Protein AF-A0AAP2K2V1-F1 (afdb_monomer_lite)

pLDDT: mean 90.07, std 4.83, range [69.5, 96.19]

Radius of gyration: 26.71 Å; chains: 1; bounding box: 59×23×65 Å

Sequence (132 aa):
MSAILTERLVSIAQAARKAGHGKKEAIYQAACEELNLSRATLLRRIKEVAMTEPRKRRNDSGKSALTRDEALLISAVLKESTRKNGKRLYSIKDAVNELRANNMIRAELIDETTGEVKLLSESAISRALRAY

Organism: Providencia rettgeri (NCBI:txid587)

Foldseek 3Di:
DDPVVLVVLVVLLVVLVPDDPPPNVVSLVVVCVVVVHDSVVSVVSSPVRPDDDDDDDDPCVLDAPFDPQNLVQLVVQQVVQQDPVRDGPDDSVRSVVVCVVVVNGQCWDADPVPRDIGHDDSVSSVSNNVSD

Structure (mmCIF, N/CA/C/O backbone):
data_AF-A0AAP2K2V1-F1
#
_entry.id   AF-A0AAP2K2V1-F1
#
loop_
_atom_site.group_PDB
_atom_site.id
_atom_site.type_symbol
_atom_site.label_atom_id
_atom_site.label_alt_id
_atom_site.label_comp_id
_atom_site.label_asym_id
_atom_site.label_entity_id
_atom_site.label_seq_id
_atom_site.pdbx_PDB_ins_code
_atom_site.Cartn_x
_atom_site.Cartn_y
_atom_site.Cartn_z
_atom_site.occupancy
_atom_site.B_iso_or_equiv
_atom_site.auth_seq_id
_atom_site.auth_comp_id
_atom_site.auth_asym_id
_atom_site.auth_atom_id
_atom_site.pdbx_PDB_model_num
ATOM 1 N N . MET A 1 1 ? -5.668 -7.233 35.609 1.00 69.50 1 MET A N 1
ATOM 2 C CA . MET A 1 1 ? -7.100 -7.545 35.390 1.00 69.50 1 MET A CA 1
ATOM 3 C C . MET A 1 1 ? -7.335 -8.955 35.924 1.00 69.50 1 MET A C 1
AT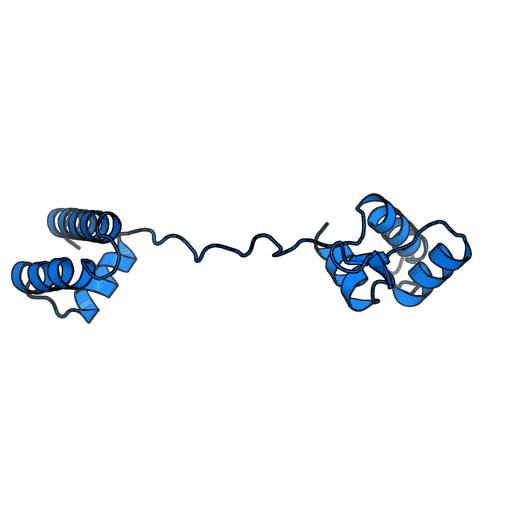OM 5 O O . MET A 1 1 ? -6.450 -9.775 35.716 1.00 69.50 1 MET A O 1
ATOM 9 N N . SER A 1 2 ? -8.416 -9.235 36.662 1.00 87.81 2 SER A N 1
ATOM 10 C CA . SER A 1 2 ? -8.685 -10.608 37.133 1.00 87.81 2 SER A CA 1
ATOM 11 C C . SER A 1 2 ? -9.043 -11.517 35.951 1.00 87.81 2 SER A C 1
ATOM 13 O O . SER A 1 2 ? -9.608 -11.039 34.968 1.00 87.81 2 SER A O 1
ATOM 15 N N . ALA A 1 3 ? -8.727 -12.813 36.036 1.00 88.56 3 ALA A N 1
ATOM 16 C CA . ALA A 1 3 ? -8.987 -13.770 34.952 1.00 88.56 3 ALA A CA 1
ATOM 17 C C . ALA A 1 3 ? -10.469 -13.785 34.531 1.00 88.56 3 ALA A C 1
ATOM 19 O O . ALA A 1 3 ? -10.779 -13.670 33.349 1.00 88.56 3 ALA A O 1
ATOM 20 N N . ILE A 1 4 ? -11.370 -13.772 35.515 1.00 91.56 4 ILE A N 1
ATOM 21 C CA . ILE A 1 4 ? -12.828 -13.735 35.326 1.00 91.56 4 ILE A CA 1
ATOM 22 C C . ILE A 1 4 ? -13.263 -12.489 34.537 1.00 91.56 4 ILE A C 1
ATOM 24 O O . ILE A 1 4 ? -14.081 -12.566 33.622 1.00 91.56 4 ILE A O 1
ATOM 28 N N . LEU A 1 5 ? -12.694 -11.321 34.856 1.00 90.56 5 LEU A N 1
ATOM 29 C CA . LEU A 1 5 ? -13.018 -10.079 34.155 1.00 90.56 5 LEU A CA 1
ATOM 30 C C . LEU A 1 5 ? -12.528 -10.118 32.702 1.00 90.56 5 LEU A C 1
ATOM 32 O O . LEU A 1 5 ? -13.233 -9.660 31.805 1.00 90.56 5 LEU A O 1
ATOM 36 N N . THR A 1 6 ? -11.345 -10.683 32.458 1.00 92.69 6 THR A N 1
ATOM 37 C CA . THR A 1 6 ? -10.800 -10.858 31.106 1.00 92.69 6 THR A CA 1
ATOM 38 C C . THR A 1 6 ? -11.703 -11.758 30.262 1.00 92.69 6 THR A C 1
ATOM 40 O O . THR A 1 6 ? -12.083 -11.371 29.157 1.00 92.69 6 THR A O 1
ATOM 43 N N . GLU A 1 7 ? -12.113 -12.914 30.791 1.00 93.00 7 GLU A N 1
ATOM 44 C CA . GLU A 1 7 ? -13.047 -13.826 30.116 1.00 93.00 7 GLU A CA 1
ATOM 45 C C . GLU A 1 7 ? -14.372 -13.136 29.793 1.00 93.00 7 GLU A C 1
ATOM 47 O O . GLU A 1 7 ? -14.884 -13.234 28.670 1.00 93.00 7 GLU A O 1
ATOM 52 N N . ARG A 1 8 ? -14.898 -12.354 30.742 1.00 94.50 8 ARG A N 1
ATOM 53 C CA . ARG A 1 8 ? -16.149 -11.635 30.527 1.00 94.50 8 ARG A CA 1
ATOM 54 C C . ARG A 1 8 ? -16.027 -10.591 29.421 1.00 94.50 8 ARG A C 1
ATOM 56 O O . ARG A 1 8 ? -16.875 -10.554 28.528 1.00 94.50 8 ARG A O 1
ATOM 63 N N . LEU A 1 9 ? -14.950 -9.807 29.404 1.00 94.62 9 LEU A N 1
ATOM 64 C CA . LEU A 1 9 ? -14.684 -8.824 28.347 1.00 94.62 9 LEU A CA 1
ATOM 65 C C . LEU A 1 9 ? -14.527 -9.476 26.966 1.00 94.62 9 LEU A C 1
ATOM 67 O O . LEU A 1 9 ? -15.036 -8.941 25.978 1.00 94.62 9 LEU A O 1
ATOM 71 N N . VAL A 1 10 ? -13.885 -10.647 26.889 1.00 93.81 10 VAL A N 1
ATOM 72 C CA . VAL A 1 10 ? -13.787 -11.428 25.646 1.00 93.81 10 VAL A CA 1
ATOM 73 C C . VAL A 1 10 ? -15.171 -11.889 25.182 1.00 93.81 10 VAL A C 1
ATOM 75 O O . VAL A 1 10 ? -15.494 -11.739 24.001 1.00 93.81 10 VAL A O 1
ATOM 78 N N . SER A 1 11 ? -16.025 -12.372 26.092 1.00 94.25 11 SER A N 1
ATOM 79 C CA . SER A 1 11 ? -17.394 -12.789 25.751 1.00 94.25 11 SER A CA 1
ATOM 80 C C . SER A 1 11 ? -18.238 -11.631 25.191 1.00 94.25 11 SER A C 1
ATOM 82 O O . SER A 1 11 ? -18.902 -11.783 24.162 1.00 94.25 11 SER A O 1
ATOM 84 N N . ILE A 1 12 ? -18.127 -10.436 25.786 1.00 94.31 12 ILE A N 1
ATOM 85 C CA . ILE A 1 12 ? -18.795 -9.210 25.319 1.00 94.31 12 ILE A CA 1
ATOM 86 C C . ILE A 1 12 ? -18.274 -8.812 23.933 1.00 94.31 12 ILE A C 1
ATOM 88 O O . ILE A 1 12 ? -19.055 -8.482 23.037 1.00 94.31 12 ILE A O 1
ATOM 92 N N . ALA A 1 13 ? -16.957 -8.880 23.718 1.00 93.25 13 ALA A N 1
ATOM 93 C CA . ALA A 1 13 ? -16.347 -8.569 22.429 1.00 93.25 13 ALA A CA 1
ATOM 94 C C . ALA A 1 13 ? -16.829 -9.516 21.317 1.00 93.25 13 ALA A C 1
ATOM 96 O O . ALA A 1 13 ? -17.120 -9.068 20.206 1.00 93.25 13 ALA A O 1
ATOM 97 N N . GLN A 1 14 ? -16.953 -10.813 21.608 1.00 92.19 14 GLN A N 1
ATOM 98 C CA . GLN A 1 14 ? -17.481 -11.802 20.668 1.00 92.19 14 GLN A CA 1
ATOM 99 C C . GLN A 1 14 ? -18.961 -11.556 20.347 1.00 92.19 14 GLN A C 1
ATOM 101 O O . GLN A 1 14 ? -19.340 -11.585 19.173 1.00 92.19 14 GLN A O 1
ATOM 106 N N . ALA A 1 15 ? -19.784 -11.258 21.357 1.00 92.62 15 ALA A N 1
ATOM 107 C CA . ALA A 1 15 ? -21.191 -10.912 21.164 1.00 92.62 15 ALA A CA 1
ATOM 108 C C . ALA A 1 15 ? -21.343 -9.672 20.265 1.00 92.62 15 ALA A C 1
ATOM 110 O O . ALA A 1 15 ? -22.096 -9.694 19.291 1.00 92.62 15 ALA A O 1
ATOM 111 N N . ALA A 1 16 ? -20.552 -8.624 20.515 1.00 92.31 16 ALA A N 1
ATOM 112 C CA . ALA A 1 16 ? -20.564 -7.405 19.710 1.00 92.31 16 ALA A CA 1
ATOM 113 C C . ALA A 1 16 ? -20.076 -7.612 18.262 1.00 92.31 16 ALA A C 1
ATOM 115 O O . ALA A 1 16 ? -20.497 -6.877 17.371 1.00 92.31 16 ALA A O 1
ATOM 116 N N . ARG A 1 17 ? -19.201 -8.593 17.993 1.00 88.50 17 ARG A N 1
ATOM 117 C CA . ARG A 1 17 ? -18.786 -8.949 16.619 1.00 88.50 17 ARG A CA 1
ATOM 118 C C . ARG A 1 17 ? -19.862 -9.705 15.857 1.00 88.50 17 ARG A C 1
ATOM 120 O O . ARG A 1 17 ? -20.057 -9.436 14.678 1.00 88.50 17 ARG A O 1
ATOM 127 N N . LYS A 1 18 ? -20.547 -10.633 16.529 1.00 90.31 18 LYS A N 1
ATOM 128 C CA . LYS A 1 18 ? -21.675 -11.384 15.956 1.00 90.31 18 LYS A CA 1
ATOM 129 C C . LYS A 1 18 ? -22.896 -10.491 15.729 1.00 90.31 18 LYS A C 1
ATOM 131 O O . LYS A 1 18 ? -23.735 -10.792 14.886 1.00 90.31 18 LYS A O 1
ATOM 136 N N . ALA A 1 19 ? -22.993 -9.386 16.463 1.00 89.94 19 ALA A N 1
ATOM 137 C CA . ALA A 1 19 ? -24.036 -8.399 16.267 1.00 89.94 19 ALA A CA 1
ATOM 138 C C . ALA A 1 19 ? -23.855 -7.653 14.934 1.00 89.94 19 ALA A C 1
ATOM 140 O O . ALA A 1 19 ? -22.814 -7.045 14.668 1.00 89.94 19 ALA A O 1
ATOM 141 N N . GLY A 1 20 ? -24.907 -7.668 14.111 1.00 83.75 20 GLY A N 1
ATOM 142 C CA . GLY A 1 20 ? -24.989 -6.872 12.887 1.00 83.75 20 GLY A CA 1
ATOM 143 C C . GLY A 1 20 ? -24.961 -5.358 13.145 1.00 83.75 20 GLY A C 1
ATOM 144 O O . GLY A 1 20 ? -24.899 -4.889 14.287 1.00 83.75 20 GLY A O 1
ATOM 145 N N . HIS A 1 21 ? -25.022 -4.574 12.067 1.00 82.81 21 HIS A N 1
ATOM 146 C CA . HIS A 1 21 ? -25.053 -3.112 12.151 1.00 82.81 21 HIS A CA 1
ATOM 147 C C . HIS A 1 21 ? -26.201 -2.627 13.064 1.00 82.81 21 HIS A C 1
ATOM 149 O O . HIS A 1 21 ? -27.308 -3.157 13.011 1.00 82.81 21 HIS A O 1
ATOM 155 N N . GLY A 1 22 ? -25.927 -1.652 13.936 1.00 88.00 22 GLY A N 1
ATOM 156 C CA . GLY A 1 22 ? -26.911 -1.060 14.858 1.00 88.00 22 GLY A CA 1
ATOM 157 C C . GLY A 1 22 ? -27.211 -1.842 16.147 1.00 88.00 22 GLY A C 1
ATOM 158 O O . GLY A 1 22 ? -27.711 -1.252 17.095 1.00 88.00 22 GLY A O 1
ATOM 159 N N . LYS A 1 23 ? -26.859 -3.132 16.255 1.00 91.50 23 LYS A N 1
ATOM 160 C CA . LYS A 1 23 ? -27.198 -3.961 17.438 1.00 91.50 23 LYS A CA 1
ATOM 161 C C . LYS A 1 23 ? -26.141 -3.966 18.549 1.00 91.50 23 LYS A C 1
ATOM 163 O O . LYS A 1 23 ? -26.350 -4.553 19.605 1.00 91.50 23 LYS A O 1
ATOM 168 N N . LYS A 1 24 ? -24.991 -3.331 18.314 1.00 92.31 24 LYS A N 1
ATOM 169 C CA . LYS A 1 24 ? -23.850 -3.350 19.244 1.00 92.31 24 LYS A CA 1
ATOM 170 C C . LYS A 1 24 ? -24.098 -2.517 20.499 1.00 92.31 24 LYS A C 1
ATOM 172 O O . LYS A 1 24 ? -23.628 -2.893 21.565 1.00 92.31 24 LYS A O 1
ATOM 177 N N . GLU A 1 25 ? -24.835 -1.414 20.380 1.00 93.38 25 GLU A N 1
ATOM 178 C CA . GLU A 1 25 ? -25.007 -0.472 21.490 1.00 93.38 25 GLU A CA 1
ATOM 179 C C . GLU A 1 25 ? -25.741 -1.099 22.677 1.00 93.38 25 GLU A C 1
ATOM 181 O O . GLU A 1 25 ? -25.273 -0.984 23.803 1.00 93.38 25 GLU A O 1
ATOM 186 N N . ALA A 1 26 ? -26.798 -1.874 22.418 1.00 94.38 26 ALA A N 1
ATOM 187 C CA . ALA A 1 26 ? -27.536 -2.590 23.458 1.00 94.38 26 ALA A CA 1
ATOM 188 C C . ALA A 1 26 ? -26.648 -3.574 24.246 1.00 94.38 26 ALA A C 1
ATOM 190 O O . ALA A 1 26 ? -26.737 -3.651 25.468 1.00 94.38 26 ALA A O 1
ATOM 191 N N . ILE A 1 27 ? -25.744 -4.284 23.558 1.00 95.12 27 ILE A N 1
ATOM 192 C CA . ILE A 1 27 ? -24.801 -5.225 24.189 1.00 95.12 27 ILE A CA 1
ATOM 193 C C . ILE A 1 27 ? -23.855 -4.479 25.123 1.00 95.12 27 ILE A C 1
ATOM 195 O O . ILE A 1 27 ? -23.566 -4.928 26.230 1.00 95.12 27 ILE A O 1
ATOM 199 N N . TYR A 1 28 ? -23.352 -3.337 24.669 1.00 95.12 28 TYR A N 1
ATOM 200 C CA . TYR A 1 28 ? -22.424 -2.567 25.465 1.00 95.12 28 TYR A CA 1
ATOM 201 C C . TYR A 1 28 ? -23.085 -1.867 26.646 1.00 95.12 28 TYR A C 1
ATOM 203 O O . TYR A 1 28 ? -22.449 -1.778 27.691 1.00 95.12 28 TYR A O 1
ATOM 211 N N . GLN A 1 29 ? -24.322 -1.397 26.498 1.00 95.50 29 GLN A N 1
ATOM 212 C CA . GLN A 1 29 ? -25.082 -0.798 27.590 1.00 95.50 29 GLN A CA 1
ATOM 213 C C . GLN A 1 29 ? -25.314 -1.818 28.712 1.00 95.50 29 GLN A C 1
ATOM 215 O O . GLN A 1 29 ? -24.921 -1.566 29.849 1.00 95.50 29 GLN A O 1
ATOM 220 N N . ALA A 1 30 ? -25.803 -3.016 28.368 1.00 95.12 30 ALA A N 1
ATOM 221 C CA . ALA A 1 30 ? -25.975 -4.109 29.327 1.00 95.12 30 ALA A CA 1
ATOM 222 C C . ALA A 1 30 ? -24.652 -4.485 30.022 1.00 95.12 30 ALA A C 1
ATOM 224 O O . ALA A 1 30 ? -24.610 -4.692 31.230 1.00 95.12 30 ALA A O 1
ATOM 225 N N . ALA A 1 31 ? -23.542 -4.509 29.278 1.00 95.00 31 ALA A N 1
ATOM 226 C CA . ALA A 1 31 ? -22.221 -4.773 29.846 1.00 95.00 31 ALA A CA 1
ATOM 227 C C . ALA A 1 31 ? -21.703 -3.647 30.763 1.00 95.00 31 ALA A C 1
ATOM 229 O O . ALA A 1 31 ? -20.953 -3.921 31.699 1.00 95.00 31 ALA A O 1
ATOM 230 N N . CYS A 1 32 ? -22.057 -2.385 30.497 1.00 96.19 32 CYS A N 1
ATOM 231 C CA . CYS A 1 32 ? -21.700 -1.258 31.364 1.00 96.19 32 CYS A CA 1
ATOM 232 C C . CYS A 1 32 ? -22.434 -1.342 32.704 1.00 96.19 32 CYS A C 1
ATOM 234 O O . CYS A 1 32 ? -21.815 -1.098 33.738 1.00 96.19 32 CYS A O 1
ATOM 236 N N . GLU A 1 33 ? -23.711 -1.730 32.679 1.00 95.75 33 GLU A N 1
ATOM 237 C CA . GLU A 1 33 ? -24.535 -1.960 33.871 1.00 95.75 33 GLU A CA 1
ATOM 238 C C . GLU A 1 33 ? -24.029 -3.166 34.675 1.00 95.75 33 GLU A C 1
ATOM 240 O O . GLU A 1 33 ? -23.809 -3.049 35.877 1.00 95.75 33 GLU A O 1
ATOM 245 N N . GLU A 1 34 ? -23.746 -4.292 34.009 1.00 94.06 34 GLU A N 1
ATOM 246 C CA . GLU A 1 34 ? -23.230 -5.516 34.641 1.00 94.06 34 GLU A CA 1
ATOM 247 C C . GLU A 1 34 ? -21.878 -5.292 35.336 1.00 94.06 34 GLU A C 1
ATOM 249 O O . GLU A 1 34 ? -21.658 -5.744 36.458 1.00 94.06 34 GLU A O 1
ATOM 254 N N . LEU A 1 35 ? -20.951 -4.601 34.666 1.00 92.62 35 LEU A N 1
ATOM 255 C CA . LEU A 1 35 ? -19.579 -4.422 35.150 1.00 92.62 35 LEU A CA 1
ATOM 256 C C . LEU A 1 35 ? -19.380 -3.127 35.947 1.00 92.62 35 LEU A C 1
ATOM 258 O O . LEU A 1 35 ? -18.272 -2.886 36.431 1.00 92.62 35 LEU A O 1
ATOM 262 N N . ASN A 1 36 ? -20.420 -2.296 36.055 1.00 94.56 36 ASN A N 1
ATOM 263 C CA . ASN A 1 36 ? -20.380 -0.957 36.638 1.00 94.56 36 ASN A CA 1
ATOM 264 C C . ASN A 1 36 ? -19.215 -0.111 36.082 1.00 94.56 36 ASN A C 1
ATOM 266 O O . ASN A 1 36 ? -18.384 0.440 36.808 1.00 94.56 36 ASN A O 1
ATOM 270 N N . LEU A 1 37 ? -19.104 -0.078 34.751 1.00 93.88 37 LEU A N 1
ATOM 271 C CA . LEU A 1 37 ? -18.060 0.647 34.028 1.00 93.88 37 LEU A CA 1
ATOM 272 C C . LEU A 1 37 ? -18.672 1.699 33.119 1.00 93.88 37 LEU A C 1
ATOM 274 O O . LEU A 1 37 ? -19.686 1.468 32.466 1.00 93.88 37 LEU A O 1
ATOM 278 N N . SER A 1 38 ? -17.975 2.825 32.972 1.00 96.19 38 SER A N 1
ATOM 279 C CA . SER A 1 38 ? -18.307 3.758 31.900 1.00 96.19 38 SER A CA 1
ATOM 280 C C . SER A 1 38 ? -18.105 3.097 30.532 1.00 96.19 38 SER A C 1
ATOM 282 O O . SER A 1 38 ? -17.184 2.292 30.332 1.00 96.19 38 SER A O 1
ATOM 284 N N . ARG A 1 39 ? -18.908 3.518 29.554 1.00 94.56 39 ARG A N 1
ATOM 285 C CA . ARG A 1 39 ? -18.818 3.084 28.153 1.00 94.56 39 ARG A CA 1
ATOM 286 C C . ARG A 1 39 ? -17.397 3.188 27.593 1.00 94.56 39 ARG A C 1
ATOM 288 O O . ARG A 1 39 ? -16.903 2.260 26.951 1.00 94.56 39 ARG A O 1
ATOM 295 N N . ALA A 1 40 ? -16.725 4.303 27.874 1.00 95.44 40 ALA A N 1
ATOM 296 C CA . ALA A 1 40 ? -15.361 4.560 27.428 1.00 95.44 40 ALA A CA 1
ATOM 297 C C . ALA A 1 40 ? -14.358 3.583 28.063 1.00 95.44 40 ALA A C 1
ATOM 299 O O . ALA A 1 40 ? -13.484 3.047 27.379 1.00 95.44 40 ALA A O 1
ATOM 300 N N . THR A 1 41 ? -14.502 3.304 29.362 1.00 95.38 41 THR A N 1
ATOM 301 C CA . THR A 1 41 ? -13.642 2.349 30.071 1.00 95.38 41 THR A CA 1
ATOM 302 C C . THR A 1 41 ? -13.850 0.925 29.567 1.00 95.38 41 THR A C 1
ATOM 304 O O . THR A 1 41 ? -12.864 0.218 29.352 1.00 95.38 41 THR A O 1
ATOM 307 N N . LEU A 1 42 ? -15.101 0.517 29.330 1.00 94.88 42 LEU A N 1
ATOM 308 C CA . LEU A 1 42 ? -15.430 -0.789 28.762 1.00 94.88 42 LEU A CA 1
ATOM 309 C C . LEU A 1 42 ? -14.757 -0.978 27.396 1.00 94.88 42 LEU A C 1
ATOM 311 O O . LEU A 1 42 ? -14.050 -1.961 27.191 1.00 94.88 42 LEU A O 1
ATOM 315 N N . LEU A 1 43 ? -14.914 -0.017 26.479 1.00 93.88 43 LEU A N 1
ATOM 316 C CA . LEU A 1 43 ? -14.313 -0.090 25.142 1.00 93.88 43 LEU A CA 1
ATOM 317 C C . LEU A 1 43 ? -12.781 -0.118 25.185 1.00 93.88 43 LEU A C 1
ATOM 319 O O . LEU A 1 43 ? -12.166 -0.866 24.424 1.00 93.88 43 LEU A O 1
ATOM 323 N N . ARG A 1 44 ? -12.158 0.648 26.091 1.00 93.94 44 ARG A N 1
ATOM 324 C CA . ARG A 1 44 ? -10.702 0.617 26.289 1.00 93.94 44 ARG A CA 1
ATOM 325 C C . ARG A 1 44 ? -10.230 -0.765 26.744 1.00 93.94 44 ARG A C 1
ATOM 327 O O . ARG A 1 44 ? -9.319 -1.312 26.135 1.00 93.94 44 ARG A O 1
ATOM 334 N N . ARG A 1 45 ? -10.890 -1.354 27.746 1.00 94.00 45 ARG A N 1
ATOM 335 C CA . ARG A 1 45 ? -10.553 -2.696 28.250 1.00 94.00 45 ARG A CA 1
ATOM 336 C C . ARG A 1 45 ? -10.809 -3.788 27.211 1.00 94.00 45 ARG A C 1
ATOM 338 O O . ARG A 1 45 ? -9.993 -4.686 27.063 1.00 94.00 45 ARG A O 1
ATOM 345 N N . ILE A 1 46 ? -11.893 -3.691 26.438 1.00 93.81 46 ILE A N 1
ATOM 346 C CA . ILE A 1 46 ? -12.156 -4.605 25.315 1.00 93.81 46 ILE A CA 1
ATOM 347 C C . ILE A 1 46 ? -11.027 -4.528 24.281 1.00 93.81 46 ILE A C 1
ATOM 349 O O . ILE A 1 46 ? -10.585 -5.562 23.792 1.00 93.81 46 ILE A O 1
ATOM 353 N N . LYS A 1 47 ? -10.529 -3.327 23.963 1.00 91.50 47 LYS A N 1
ATOM 354 C CA . LYS A 1 47 ? -9.422 -3.144 23.012 1.00 91.50 47 LYS A CA 1
ATOM 355 C C . LYS A 1 47 ? -8.121 -3.810 23.478 1.00 91.50 47 LYS A C 1
ATOM 357 O O . LYS A 1 47 ? -7.353 -4.258 22.635 1.00 91.50 47 LYS A O 1
ATOM 362 N N . GLU A 1 48 ? -7.881 -3.881 24.787 1.00 91.38 48 GLU A N 1
ATOM 363 C CA . GLU A 1 48 ? -6.702 -4.546 25.364 1.00 91.38 48 GLU A CA 1
ATOM 364 C C . GLU A 1 48 ? -6.757 -6.075 25.217 1.00 91.38 48 GLU A C 1
ATOM 366 O O . GLU A 1 48 ? -5.717 -6.707 25.060 1.00 91.38 48 GLU A O 1
ATOM 371 N N . VAL A 1 49 ? -7.956 -6.671 25.240 1.00 91.19 49 VAL A N 1
ATOM 372 C CA . VAL A 1 49 ? -8.130 -8.138 25.264 1.00 91.19 49 VAL A CA 1
ATOM 373 C C . VAL A 1 49 ? -8.620 -8.729 23.940 1.00 91.19 49 VAL A C 1
ATOM 375 O O . VAL A 1 49 ? -8.530 -9.935 23.729 1.00 91.19 49 VAL A O 1
ATOM 378 N N . ALA A 1 50 ? -9.163 -7.906 23.041 1.00 85.75 50 ALA A N 1
ATOM 379 C CA . ALA A 1 50 ? -9.813 -8.365 21.822 1.00 85.75 50 ALA A CA 1
ATOM 380 C C . ALA A 1 50 ? -9.124 -7.802 20.570 1.00 85.75 50 ALA A C 1
ATOM 382 O O . ALA A 1 50 ? -9.168 -6.603 20.291 1.00 85.75 50 ALA A O 1
ATOM 383 N N . MET A 1 51 ? -8.568 -8.691 19.741 1.00 80.50 51 MET A N 1
ATOM 384 C CA . MET A 1 51 ? -7.940 -8.305 18.473 1.00 80.50 51 MET A CA 1
ATOM 385 C C . MET A 1 51 ? -8.970 -7.733 17.498 1.00 80.50 51 MET A C 1
ATOM 387 O O . MET A 1 51 ? -9.884 -8.440 17.080 1.00 80.50 51 MET A O 1
ATOM 391 N N . THR A 1 52 ? -8.843 -6.458 17.143 1.00 77.50 52 THR A N 1
ATOM 392 C CA . THR A 1 52 ? -9.717 -5.817 16.152 1.00 77.50 52 THR A CA 1
ATOM 393 C C . THR A 1 52 ? -9.143 -6.041 14.762 1.00 77.50 52 THR A C 1
ATOM 395 O O . THR A 1 52 ? -7.955 -5.802 14.548 1.00 77.50 52 THR A O 1
ATOM 398 N N . GLU A 1 53 ? -9.972 -6.493 13.820 1.00 78.19 53 GLU A N 1
ATOM 399 C CA . GLU A 1 53 ? -9.531 -6.622 12.434 1.00 78.19 53 GLU A CA 1
ATOM 400 C C . GLU A 1 53 ? -9.143 -5.246 11.877 1.00 78.19 53 GLU A C 1
ATOM 402 O O . GLU A 1 53 ? -9.869 -4.264 12.086 1.00 78.19 53 GLU A O 1
ATOM 407 N N . PRO A 1 54 ? -8.002 -5.141 11.174 1.00 80.88 54 PRO A N 1
ATOM 408 C CA . PRO A 1 54 ? -7.646 -3.909 10.500 1.00 80.88 54 PRO A CA 1
ATOM 409 C C . PRO A 1 54 ? -8.707 -3.573 9.452 1.00 80.88 54 PRO A C 1
ATOM 411 O O . PRO A 1 54 ? -9.375 -4.446 8.893 1.00 80.88 54 PRO A O 1
ATOM 414 N N . ARG A 1 55 ? -8.854 -2.280 9.153 1.00 83.56 55 ARG A N 1
ATOM 415 C CA . ARG A 1 55 ? -9.781 -1.827 8.114 1.00 83.56 55 ARG A CA 1
ATOM 416 C C . ARG A 1 55 ? -9.483 -2.563 6.806 1.00 83.56 55 ARG A C 1
ATOM 418 O O . ARG A 1 55 ? -8.336 -2.582 6.360 1.00 83.56 55 ARG A O 1
ATOM 425 N N . LYS A 1 56 ? -10.531 -3.107 6.175 1.00 86.69 56 LYS A N 1
ATOM 426 C CA . LYS A 1 56 ? -10.436 -3.764 4.866 1.00 86.69 56 LYS A CA 1
ATOM 427 C C . LYS A 1 56 ? -9.659 -2.876 3.892 1.00 86.69 56 LYS A C 1
ATOM 429 O O . LYS A 1 56 ? -10.055 -1.739 3.621 1.00 86.69 56 LYS A O 1
ATOM 434 N N . ARG A 1 57 ? -8.551 -3.408 3.376 1.00 87.81 57 ARG A N 1
ATOM 435 C CA . ARG A 1 57 ? -7.723 -2.742 2.370 1.00 87.81 57 ARG A CA 1
ATOM 436 C C . ARG A 1 57 ? -8.477 -2.711 1.037 1.00 87.81 57 ARG A C 1
ATOM 438 O O . ARG A 1 57 ? -9.209 -3.648 0.715 1.00 87.81 57 ARG A O 1
ATOM 445 N N . ARG A 1 58 ? -8.329 -1.627 0.269 1.00 87.62 58 ARG A N 1
ATOM 446 C CA . ARG A 1 58 ? -8.894 -1.556 -1.089 1.00 87.62 58 ARG A CA 1
ATOM 447 C C . ARG A 1 58 ? -8.225 -2.601 -1.990 1.00 87.62 58 ARG A C 1
ATOM 449 O O . ARG A 1 58 ? -7.048 -2.899 -1.799 1.00 87.62 58 ARG A O 1
ATOM 456 N N . ASN A 1 59 ? -8.970 -3.128 -2.962 1.00 85.56 59 ASN A N 1
ATOM 457 C CA . ASN A 1 59 ? -8.504 -4.189 -3.867 1.00 85.56 59 ASN A CA 1
ATOM 458 C C . ASN A 1 59 ? -7.316 -3.746 -4.742 1.00 85.56 59 ASN A C 1
ATOM 460 O O . ASN A 1 59 ? -6.445 -4.536 -5.082 1.00 85.56 59 ASN A O 1
ATOM 464 N N . ASP A 1 60 ? -7.267 -2.473 -5.104 1.00 81.38 60 ASP A N 1
ATOM 465 C CA . ASP A 1 60 ? -6.234 -1.854 -5.937 1.00 81.38 60 ASP A CA 1
ATOM 466 C C . ASP A 1 60 ? -5.007 -1.377 -5.146 1.00 81.38 60 ASP A C 1
ATOM 468 O O . ASP A 1 60 ? -4.010 -0.947 -5.725 1.00 81.38 60 ASP A O 1
ATOM 472 N N . SER A 1 61 ? -5.040 -1.447 -3.814 1.00 82.38 61 SER A N 1
ATOM 473 C CA . SER A 1 61 ? -3.971 -0.888 -2.994 1.00 82.38 61 SER A CA 1
ATOM 474 C C . SER A 1 61 ? -2.650 -1.630 -3.206 1.00 82.38 61 SER A C 1
ATOM 476 O O . SER A 1 61 ? -2.501 -2.781 -2.806 1.00 82.38 61 SER A O 1
ATOM 478 N N . GLY A 1 62 ? -1.663 -0.923 -3.759 1.00 80.00 62 GLY A N 1
ATOM 479 C CA . GLY A 1 62 ? -0.338 -1.469 -4.062 1.00 80.00 62 GLY A CA 1
ATOM 480 C C . GLY A 1 62 ? -0.228 -2.121 -5.441 1.00 80.00 62 GLY A C 1
ATOM 481 O O . GLY A 1 62 ? 0.847 -2.605 -5.775 1.00 80.00 62 GLY A O 1
ATOM 482 N N . LYS A 1 63 ? -1.298 -2.118 -6.247 1.00 85.31 63 LYS A N 1
ATOM 483 C CA . LYS A 1 63 ? -1.219 -2.541 -7.648 1.00 85.31 63 LYS A CA 1
ATOM 484 C C . LYS A 1 63 ? -0.564 -1.445 -8.489 1.00 85.31 63 LYS A C 1
ATOM 486 O O . LYS A 1 63 ? -0.784 -0.255 -8.264 1.00 85.31 63 LYS A O 1
ATOM 491 N N . SER A 1 64 ? 0.245 -1.868 -9.451 1.00 87.06 64 SER A N 1
ATOM 492 C CA . SER A 1 64 ? 0.899 -1.025 -10.448 1.00 87.06 64 SER A CA 1
ATOM 493 C C . SER A 1 64 ? 0.557 -1.562 -11.833 1.00 87.06 64 SER A C 1
ATOM 495 O O . SER A 1 64 ? 0.473 -2.776 -12.002 1.00 87.06 64 SER A O 1
ATOM 497 N N . ALA A 1 65 ? 0.375 -0.666 -12.803 1.00 90.12 65 ALA A N 1
ATOM 498 C CA . ALA A 1 65 ? 0.228 -1.040 -14.209 1.00 90.12 65 ALA A CA 1
ATOM 499 C C . ALA A 1 65 ? 1.577 -1.322 -14.894 1.00 90.12 65 ALA A C 1
ATOM 501 O O . ALA A 1 65 ? 1.604 -1.986 -15.922 1.00 90.12 65 ALA A O 1
ATOM 502 N N . LEU A 1 66 ? 2.696 -0.867 -14.311 1.00 92.31 66 LEU A N 1
ATOM 503 C CA . LEU A 1 66 ? 4.028 -1.270 -14.770 1.00 92.31 66 LEU A CA 1
ATOM 504 C C . LEU A 1 66 ? 4.168 -2.779 -14.595 1.00 92.31 66 LEU A C 1
ATOM 506 O O . LEU A 1 66 ? 3.981 -3.266 -13.483 1.00 92.31 66 LEU A O 1
ATOM 510 N N . THR A 1 67 ? 4.515 -3.505 -15.649 1.00 92.19 67 THR A N 1
ATOM 511 C CA . THR A 1 67 ? 4.724 -4.952 -15.541 1.00 92.19 67 THR A CA 1
ATOM 512 C C . THR A 1 67 ? 6.026 -5.265 -14.797 1.00 92.19 67 THR A C 1
ATOM 514 O O . THR A 1 67 ? 6.954 -4.452 -14.745 1.00 92.19 67 THR A O 1
ATOM 517 N N . ARG A 1 68 ? 6.125 -6.465 -14.208 1.00 91.56 68 ARG A N 1
ATOM 518 C CA . ARG A 1 68 ? 7.345 -6.884 -13.498 1.00 91.56 68 ARG A CA 1
ATOM 519 C C . ARG A 1 68 ? 8.552 -6.976 -14.437 1.00 91.56 68 ARG A C 1
ATOM 521 O O . ARG A 1 68 ? 9.657 -6.637 -14.025 1.00 91.56 68 ARG A O 1
ATOM 528 N N . ASP A 1 69 ? 8.340 -7.391 -15.680 1.00 92.50 69 ASP A N 1
ATOM 529 C CA . ASP A 1 69 ? 9.414 -7.555 -16.663 1.00 92.50 69 ASP A CA 1
ATOM 530 C C . ASP A 1 69 ? 9.978 -6.199 -17.106 1.00 92.50 69 ASP A C 1
ATOM 532 O O . ASP A 1 69 ? 11.193 -5.998 -17.113 1.00 92.50 69 ASP A O 1
ATOM 536 N N . GLU A 1 70 ? 9.112 -5.211 -17.350 1.00 93.44 70 GLU A N 1
ATOM 537 C CA . GLU A 1 70 ? 9.547 -3.832 -17.600 1.00 93.44 70 GLU A CA 1
ATOM 538 C C . GLU A 1 70 ? 10.256 -3.237 -16.377 1.00 93.44 70 GLU A C 1
ATOM 540 O O . GLU A 1 70 ? 11.289 -2.579 -16.510 1.00 93.44 70 GLU A O 1
ATOM 545 N N . ALA A 1 71 ? 9.748 -3.500 -15.167 1.00 94.19 71 ALA A N 1
ATOM 546 C CA . ALA A 1 71 ? 10.390 -3.072 -13.926 1.00 94.19 71 ALA A CA 1
ATOM 547 C C . ALA A 1 71 ? 11.795 -3.678 -13.754 1.00 94.19 71 ALA A C 1
ATOM 549 O O . ALA A 1 71 ? 12.708 -2.994 -13.277 1.00 94.19 71 ALA A O 1
ATOM 550 N N . LEU A 1 72 ? 11.990 -4.937 -14.161 1.00 94.38 72 LEU A N 1
ATOM 551 C CA . LEU A 1 72 ? 13.292 -5.604 -14.162 1.00 94.38 72 LEU A CA 1
ATOM 552 C C . LEU A 1 72 ? 14.256 -4.959 -15.157 1.00 94.38 72 LEU A C 1
ATOM 554 O O . LEU A 1 72 ? 15.390 -4.675 -14.775 1.00 94.38 72 LEU A O 1
ATOM 558 N N . LEU A 1 73 ? 13.811 -4.669 -16.381 1.00 94.69 73 LEU A N 1
ATOM 559 C CA . LEU A 1 73 ? 14.629 -3.989 -17.392 1.00 94.69 73 LEU A CA 1
ATOM 560 C C . LEU A 1 73 ? 15.072 -2.599 -16.925 1.00 94.69 73 LEU A C 1
ATOM 562 O O . LEU A 1 73 ? 16.260 -2.279 -16.963 1.00 94.69 73 LEU A O 1
ATOM 566 N N . ILE A 1 74 ? 14.144 -1.802 -16.388 1.00 93.31 74 ILE A N 1
ATOM 567 C CA . ILE A 1 74 ? 14.465 -0.484 -15.823 1.00 93.31 74 ILE A CA 1
ATOM 568 C C . ILE A 1 74 ? 15.460 -0.631 -14.662 1.00 93.31 74 ILE A C 1
ATOM 570 O O . ILE A 1 74 ? 16.434 0.116 -14.566 1.00 93.31 74 ILE A O 1
ATOM 574 N N . SER A 1 75 ? 15.256 -1.618 -13.786 1.00 92.88 75 SER A N 1
ATOM 575 C CA . SER A 1 75 ? 16.164 -1.882 -12.665 1.00 92.88 75 SER A CA 1
ATOM 576 C C . SER A 1 75 ? 17.554 -2.322 -13.119 1.00 92.88 75 SER A C 1
ATOM 578 O O . SER A 1 75 ? 18.537 -1.947 -12.481 1.00 92.88 75 SER A O 1
ATOM 580 N N . ALA A 1 76 ? 17.647 -3.105 -14.195 1.00 93.00 76 ALA A N 1
ATOM 581 C CA . ALA A 1 76 ? 18.909 -3.560 -14.764 1.00 93.00 76 ALA A CA 1
ATOM 582 C C . ALA A 1 76 ? 19.732 -2.369 -15.269 1.00 93.00 76 ALA A C 1
ATOM 584 O O . ALA A 1 76 ? 20.854 -2.182 -14.802 1.00 93.00 76 ALA A O 1
ATOM 585 N N . VAL A 1 77 ? 19.134 -1.493 -16.084 1.00 92.81 77 VAL A N 1
ATOM 586 C CA . VAL A 1 77 ? 19.792 -0.274 -16.591 1.00 92.81 77 VAL A CA 1
ATOM 587 C C . VAL A 1 77 ? 20.232 0.645 -15.447 1.00 92.81 77 VAL A C 1
ATOM 589 O O . VAL A 1 77 ? 21.353 1.160 -15.427 1.00 92.81 77 VAL A O 1
ATOM 592 N N . LEU A 1 78 ? 19.382 0.831 -14.432 1.00 91.81 78 LEU A N 1
ATOM 593 C CA . LEU A 1 78 ? 19.734 1.648 -13.267 1.00 91.81 78 LEU A CA 1
ATOM 594 C C . LEU A 1 78 ? 20.878 1.038 -12.444 1.00 91.81 78 LEU A C 1
ATOM 596 O O . LEU A 1 78 ? 21.706 1.776 -11.909 1.00 91.81 78 LEU A O 1
ATOM 600 N N . LYS A 1 79 ? 20.940 -0.291 -12.321 1.00 90.38 79 LYS A N 1
ATOM 601 C CA . LYS A 1 79 ? 22.033 -0.981 -11.622 1.00 90.38 79 LYS A CA 1
ATOM 602 C C . LYS A 1 79 ? 23.334 -0.921 -12.415 1.00 90.38 79 LYS A C 1
ATOM 604 O O . LYS A 1 79 ? 24.363 -0.616 -11.825 1.00 90.38 79 LYS A O 1
ATOM 609 N N . GLU A 1 80 ? 23.283 -1.150 -13.720 1.00 89.88 80 GLU A N 1
ATOM 610 C CA . GLU A 1 80 ? 24.449 -1.105 -14.606 1.00 89.88 80 GLU A CA 1
ATOM 611 C C . GLU A 1 80 ? 25.068 0.297 -14.666 1.00 89.88 80 GLU A C 1
ATOM 613 O O . GLU A 1 80 ? 26.281 0.463 -14.564 1.00 89.88 80 GLU A O 1
ATOM 618 N N . SER A 1 81 ? 24.229 1.331 -14.706 1.00 86.62 81 SER A N 1
ATOM 619 C CA . SER A 1 81 ? 24.664 2.732 -14.676 1.00 86.62 81 SER A CA 1
ATOM 620 C C . SER A 1 81 ? 25.113 3.226 -13.290 1.00 86.62 81 SER A C 1
ATOM 622 O O . SER A 1 81 ? 25.544 4.379 -13.147 1.00 86.62 81 SER A O 1
ATOM 624 N N . THR A 1 82 ? 25.018 2.395 -12.246 1.00 87.31 82 THR A N 1
ATOM 625 C CA . THR A 1 82 ? 25.501 2.738 -10.905 1.00 87.31 82 THR A CA 1
ATOM 626 C C . THR A 1 82 ? 27.004 2.488 -10.820 1.00 87.31 82 THR A C 1
ATOM 628 O O . THR A 1 82 ? 27.485 1.364 -10.933 1.00 87.31 82 THR A O 1
ATOM 631 N N . ARG A 1 83 ? 27.777 3.547 -10.572 1.00 85.19 83 ARG A N 1
ATOM 632 C CA . ARG A 1 83 ? 29.229 3.443 -10.380 1.00 85.19 83 ARG A CA 1
ATOM 633 C C . ARG A 1 83 ? 29.558 2.715 -9.070 1.00 85.19 83 ARG A C 1
ATOM 635 O O . ARG A 1 83 ? 28.773 2.729 -8.125 1.00 85.19 83 ARG A O 1
ATOM 642 N N . LYS A 1 84 ? 30.791 2.197 -8.951 1.00 80.50 84 LYS A N 1
ATOM 643 C CA . LYS A 1 84 ? 31.307 1.550 -7.719 1.00 80.50 84 LYS A CA 1
ATOM 644 C C . LYS A 1 84 ? 31.204 2.422 -6.456 1.00 80.50 84 LYS A C 1
ATOM 646 O O . LYS A 1 84 ? 31.162 1.890 -5.357 1.00 80.50 84 LYS A O 1
ATOM 651 N N . ASN A 1 85 ? 31.145 3.748 -6.604 1.00 83.56 85 ASN A N 1
ATOM 652 C CA . ASN A 1 85 ? 30.963 4.698 -5.499 1.00 83.56 85 ASN A CA 1
ATOM 653 C C . ASN A 1 85 ? 29.486 4.950 -5.122 1.00 83.56 85 ASN A C 1
ATOM 655 O O . ASN A 1 85 ? 29.201 5.881 -4.372 1.00 83.56 85 ASN A O 1
ATOM 659 N N . GLY A 1 86 ? 28.543 4.182 -5.677 1.00 76.44 86 GLY A N 1
ATOM 660 C CA . GLY A 1 86 ? 27.110 4.273 -5.387 1.00 76.44 86 GLY A CA 1
ATOM 661 C C . GLY A 1 86 ? 26.370 5.415 -6.092 1.00 76.44 86 GLY A C 1
ATOM 662 O O . GLY A 1 86 ? 25.151 5.515 -5.958 1.00 76.44 86 GLY A O 1
ATOM 663 N N . LYS A 1 87 ? 27.059 6.269 -6.863 1.00 82.19 87 LYS A N 1
ATOM 664 C CA . LYS A 1 87 ? 26.409 7.326 -7.654 1.00 82.19 87 LYS A CA 1
ATOM 665 C C . LYS A 1 87 ? 25.884 6.759 -8.971 1.00 82.19 87 LYS A C 1
ATOM 667 O O . LYS A 1 87 ? 26.604 6.056 -9.682 1.00 82.19 87 LYS A O 1
ATOM 672 N N . ARG A 1 88 ? 24.639 7.095 -9.305 1.00 81.56 88 ARG A N 1
ATOM 673 C CA . ARG A 1 88 ? 23.993 6.695 -10.562 1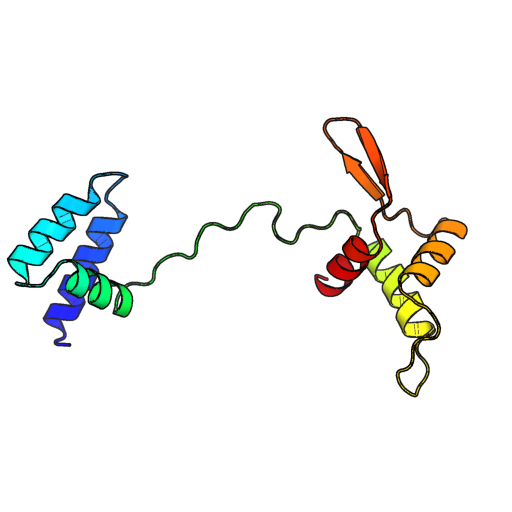.00 81.56 88 ARG A CA 1
ATOM 674 C C . ARG A 1 88 ? 24.314 7.688 -11.667 1.00 81.56 88 ARG A C 1
ATOM 676 O O . ARG A 1 88 ? 24.290 8.891 -11.422 1.00 81.56 88 ARG A O 1
ATOM 683 N N . LEU A 1 89 ? 24.611 7.171 -12.857 1.00 80.06 89 LEU A N 1
ATOM 684 C CA . LEU A 1 89 ? 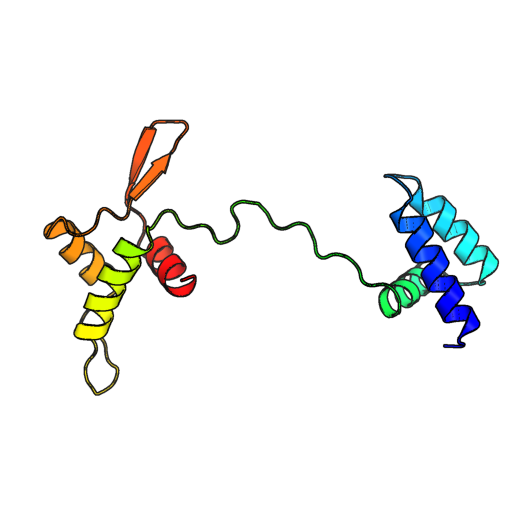24.747 7.981 -14.069 1.00 80.06 89 LEU A CA 1
ATOM 685 C C . LEU A 1 89 ? 23.388 8.312 -14.682 1.00 80.06 89 LEU A C 1
ATOM 687 O O . LEU A 1 89 ? 23.199 9.422 -15.161 1.00 80.06 89 LEU A O 1
ATOM 691 N N . TYR A 1 90 ? 22.449 7.370 -14.613 1.00 84.00 90 TYR A N 1
ATOM 692 C CA . TYR A 1 90 ? 21.098 7.545 -15.125 1.00 84.00 90 TYR A CA 1
ATOM 693 C C . TYR A 1 90 ? 20.126 7.963 -14.028 1.00 84.00 90 TYR A C 1
ATOM 695 O O . TYR A 1 90 ? 20.093 7.375 -12.938 1.00 84.00 90 TYR A O 1
ATOM 703 N N . SER A 1 91 ? 19.283 8.946 -14.345 1.00 89.88 91 SER A N 1
ATOM 704 C CA . SER A 1 91 ? 18.033 9.153 -13.618 1.00 89.88 91 SER A CA 1
ATOM 705 C C . SER A 1 91 ? 16.987 8.112 -14.046 1.00 89.88 91 SER A C 1
ATOM 707 O O . SER A 1 91 ? 17.117 7.460 -15.083 1.00 89.88 91 SER A O 1
ATOM 709 N N . ILE A 1 92 ? 15.924 7.948 -13.249 1.00 90.44 92 ILE A N 1
ATOM 710 C CA . ILE A 1 92 ? 14.801 7.066 -13.617 1.00 90.44 92 ILE A CA 1
ATOM 711 C C . ILE A 1 92 ? 14.170 7.554 -14.925 1.00 90.44 92 ILE A C 1
ATOM 713 O O . ILE A 1 92 ? 13.882 6.745 -15.803 1.00 90.44 92 ILE A O 1
ATOM 717 N N . LYS A 1 93 ? 14.004 8.873 -15.069 1.00 92.06 93 LYS A N 1
ATOM 718 C CA . LYS A 1 93 ? 13.505 9.5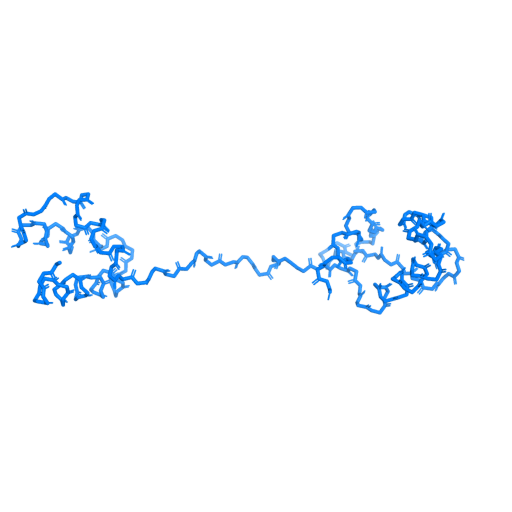05 -16.291 1.00 92.06 93 LYS A CA 1
ATOM 719 C C . LYS A 1 93 ? 14.349 9.145 -17.513 1.00 92.06 93 LYS A C 1
ATOM 721 O O . LYS A 1 93 ? 13.787 8.720 -18.518 1.00 92.06 93 LYS A O 1
ATOM 726 N N . ASP A 1 94 ? 15.669 9.283 -17.422 1.00 92.00 94 ASP A N 1
ATOM 727 C CA . ASP A 1 94 ? 16.565 9.033 -18.559 1.00 92.00 94 ASP A CA 1
ATOM 728 C C . ASP A 1 94 ? 16.556 7.555 -18.954 1.00 92.00 94 ASP A C 1
ATOM 730 O O . ASP A 1 94 ? 16.434 7.239 -20.134 1.00 92.00 94 ASP A O 1
ATOM 734 N N . ALA A 1 95 ? 16.576 6.651 -17.967 1.00 92.88 95 ALA A N 1
ATOM 735 C CA . ALA A 1 95 ? 16.550 5.211 -18.221 1.00 92.88 95 ALA A CA 1
ATOM 736 C C . ALA A 1 95 ? 15.241 4.787 -18.900 1.00 92.88 95 ALA A C 1
ATOM 738 O O . ALA A 1 95 ? 15.246 4.003 -19.844 1.00 92.88 95 ALA A O 1
ATOM 739 N N . VAL A 1 96 ? 14.107 5.335 -18.451 1.00 93.50 96 VAL A N 1
ATOM 740 C CA . VAL A 1 96 ? 12.799 5.067 -19.062 1.00 93.50 96 VAL A CA 1
ATOM 741 C C . VAL A 1 96 ?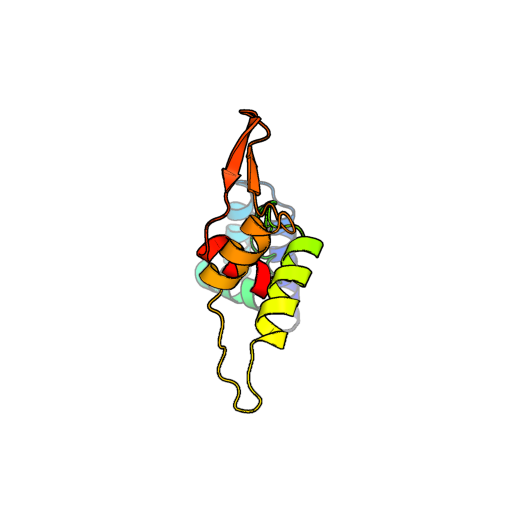 12.720 5.638 -20.477 1.00 93.50 96 VAL A C 1
ATOM 743 O O . VAL A 1 96 ? 12.189 4.974 -21.364 1.00 93.50 96 VAL A O 1
ATOM 746 N N . ASN A 1 97 ? 13.238 6.846 -20.706 1.00 93.50 97 ASN A N 1
ATOM 747 C CA . ASN A 1 97 ? 13.232 7.463 -22.032 1.00 93.50 97 ASN A CA 1
ATOM 748 C C . ASN A 1 97 ? 14.071 6.663 -23.032 1.00 93.50 97 ASN A C 1
ATOM 750 O O . ASN A 1 97 ? 13.610 6.424 -24.145 1.00 93.50 97 ASN A O 1
ATOM 754 N N . GLU A 1 98 ? 15.261 6.213 -22.634 1.00 93.31 98 GLU A N 1
ATOM 755 C CA . GLU A 1 98 ? 16.121 5.392 -23.489 1.00 93.31 98 GLU A CA 1
ATOM 756 C C . GLU A 1 98 ? 15.503 4.018 -23.769 1.00 93.31 98 GLU A C 1
ATOM 758 O O . GLU A 1 98 ? 15.433 3.593 -24.920 1.00 93.31 98 GLU A O 1
ATOM 763 N N . LEU A 1 99 ? 14.972 3.342 -22.746 1.00 93.50 99 LEU A N 1
ATOM 764 C CA . LEU A 1 99 ? 14.304 2.051 -22.933 1.00 93.50 99 LEU A CA 1
ATOM 765 C C . LEU A 1 99 ? 13.062 2.161 -23.831 1.00 93.50 99 LEU A C 1
ATOM 767 O O . LEU A 1 99 ? 12.796 1.247 -24.611 1.00 93.50 99 LEU A O 1
ATOM 771 N N . ARG A 1 100 ? 12.321 3.275 -23.763 1.00 93.56 100 ARG A N 1
ATOM 772 C CA . ARG A 1 100 ? 11.211 3.559 -24.688 1.00 93.56 100 ARG A CA 1
ATOM 773 C C . ARG A 1 100 ? 11.708 3.833 -26.105 1.00 93.56 100 ARG A C 1
ATOM 775 O O . ARG A 1 100 ? 11.142 3.291 -27.046 1.00 93.56 100 ARG A O 1
ATOM 782 N N . ALA A 1 101 ? 12.772 4.622 -26.264 1.00 93.81 101 ALA A N 1
ATOM 783 C CA . ALA A 1 101 ? 13.369 4.903 -27.571 1.00 93.81 101 ALA A CA 1
ATOM 784 C C . ALA A 1 101 ? 13.859 3.620 -28.269 1.00 93.81 101 ALA A C 1
ATOM 786 O O . ALA A 1 101 ? 13.738 3.494 -29.485 1.00 93.81 101 ALA A O 1
ATOM 787 N N . ASN A 1 102 ? 14.329 2.644 -27.488 1.00 94.06 102 ASN A N 1
ATOM 788 C CA . ASN A 1 102 ? 14.757 1.329 -27.966 1.00 94.06 102 ASN A CA 1
ATOM 789 C C . ASN A 1 102 ? 13.615 0.297 -28.084 1.00 94.06 102 ASN A C 1
ATOM 791 O O . ASN A 1 102 ? 13.881 -0.871 -28.353 1.00 94.06 102 ASN A O 1
ATOM 795 N N . ASN A 1 103 ? 12.350 0.691 -27.878 1.00 92.50 103 ASN A N 1
ATOM 796 C CA . ASN A 1 103 ? 11.174 -0.196 -27.879 1.00 92.50 103 ASN A CA 1
ATOM 797 C C . ASN A 1 103 ? 11.264 -1.385 -26.898 1.00 92.50 103 ASN A C 1
ATOM 799 O O . ASN A 1 103 ? 10.619 -2.413 -27.098 1.00 92.50 103 ASN A O 1
ATOM 803 N N . MET A 1 104 ? 12.054 -1.255 -25.828 1.00 91.12 104 MET A N 1
ATOM 804 C CA . MET A 1 104 ? 12.262 -2.318 -24.836 1.00 91.12 104 MET A CA 1
ATOM 805 C C . MET A 1 104 ? 11.194 -2.321 -23.741 1.00 91.12 104 MET A C 1
ATOM 807 O O . MET A 1 104 ? 10.944 -3.356 -23.128 1.00 91.12 104 MET A O 1
ATOM 811 N N . ILE A 1 105 ? 10.573 -1.167 -23.482 1.00 92.94 105 ILE A N 1
ATOM 812 C CA . ILE A 1 105 ? 9.455 -1.020 -22.545 1.00 92.94 105 ILE A CA 1
ATOM 813 C C . ILE A 1 105 ? 8.375 -0.134 -23.162 1.00 92.94 105 ILE A C 1
ATOM 815 O O . ILE A 1 105 ? 8.681 0.793 -23.916 1.00 92.94 105 ILE A O 1
ATOM 819 N N . ARG A 1 106 ? 7.120 -0.355 -22.771 1.00 89.25 106 ARG A N 1
ATOM 820 C CA . ARG A 1 106 ? 6.017 0.579 -23.032 1.00 89.25 106 ARG A CA 1
ATOM 821 C C . ARG A 1 106 ? 5.772 1.446 -21.803 1.00 89.25 106 ARG A C 1
ATOM 823 O O . ARG A 1 106 ? 5.737 2.678 -21.895 1.00 89.25 106 ARG A O 1
ATOM 830 N N . ALA A 1 107 ? 5.722 0.807 -20.630 1.00 89.62 107 ALA A N 1
ATOM 831 C CA . ALA A 1 107 ? 5.410 1.421 -19.346 1.00 89.62 107 ALA A CA 1
ATOM 832 C C . ALA A 1 107 ? 4.156 2.300 -19.468 1.00 89.62 107 ALA A C 1
ATOM 834 O O . ALA A 1 107 ? 4.219 3.525 -19.311 1.00 89.62 107 ALA A O 1
ATOM 835 N N . GLU A 1 108 ? 3.040 1.660 -19.809 1.00 91.31 108 GLU A N 1
ATOM 836 C CA . GLU A 1 108 ? 1.750 2.279 -20.105 1.00 91.31 108 GLU A CA 1
ATOM 837 C C . GLU A 1 108 ? 0.651 1.786 -19.155 1.00 91.31 108 GLU A C 1
ATOM 839 O O . GLU A 1 108 ? 0.727 0.709 -18.568 1.00 91.31 108 GLU A O 1
ATOM 844 N N . LEU A 1 109 ? -0.361 2.623 -18.971 1.00 88.69 109 LEU A N 1
ATOM 845 C CA . LEU A 1 109 ? -1.602 2.336 -18.277 1.00 88.69 109 LEU A CA 1
ATOM 846 C C . LEU A 1 109 ? -2.707 2.296 -19.328 1.00 88.69 109 LEU A C 1
ATOM 848 O O . LEU A 1 109 ? -2.909 3.281 -20.038 1.00 88.69 109 LEU A O 1
ATOM 852 N N . ILE A 1 110 ? -3.422 1.178 -19.386 1.00 88.50 110 ILE A N 1
ATOM 853 C CA . ILE A 1 110 ? -4.603 1.010 -20.230 1.00 88.50 110 ILE A CA 1
ATOM 854 C C . ILE A 1 110 ? -5.826 1.180 -19.334 1.00 88.50 110 ILE A C 1
ATOM 856 O O . ILE A 1 110 ? -5.959 0.485 -18.325 1.00 88.50 110 ILE A O 1
ATOM 860 N N . ASP A 1 111 ? -6.701 2.117 -19.678 1.00 86.19 111 ASP A N 1
ATOM 861 C CA . ASP A 1 111 ? -8.015 2.217 -19.049 1.00 86.19 111 ASP A CA 1
ATOM 862 C C . ASP A 1 111 ? -8.961 1.207 -19.710 1.00 86.19 111 ASP A C 1
ATOM 864 O O . ASP A 1 111 ? -9.347 1.368 -20.865 1.00 86.19 111 ASP A O 1
ATOM 868 N N . GLU A 1 112 ? -9.334 0.156 -18.980 1.00 84.62 112 GLU A N 1
ATOM 869 C CA . GLU A 1 112 ? -10.204 -0.923 -19.475 1.00 84.62 112 GLU A CA 1
ATOM 870 C C . GLU A 1 112 ? -11.596 -0.430 -19.906 1.00 84.62 112 GLU A C 1
ATOM 872 O O . GLU A 1 112 ? -12.268 -1.097 -20.690 1.00 84.62 112 GLU A O 1
ATOM 877 N N . THR A 1 113 ? -12.035 0.734 -19.416 1.00 85.75 113 THR A N 1
ATOM 878 C CA . THR A 1 113 ? -13.373 1.275 -19.694 1.00 85.75 113 THR A CA 1
ATOM 879 C C . THR A 1 113 ? -13.400 2.100 -20.976 1.00 85.75 113 THR A C 1
ATOM 881 O O . THR A 1 113 ? -14.379 2.066 -21.718 1.00 85.75 113 THR A O 1
ATOM 884 N N . THR A 1 114 ? -12.340 2.871 -21.225 1.00 87.62 114 THR A N 1
ATOM 885 C CA . THR A 1 114 ? -12.258 3.818 -22.350 1.00 87.62 114 THR A CA 1
ATOM 886 C C . THR A 1 114 ? -11.363 3.319 -23.484 1.00 87.62 114 THR A C 1
ATOM 888 O O . THR A 1 114 ? -11.459 3.815 -24.603 1.00 87.62 114 THR A O 1
ATOM 891 N N . GLY A 1 115 ? -10.497 2.339 -23.214 1.00 86.94 115 GLY A N 1
ATOM 892 C CA . GLY A 1 115 ? -9.457 1.881 -24.134 1.00 86.94 115 GLY A CA 1
ATOM 893 C C . GLY A 1 115 ? -8.298 2.869 -24.291 1.00 86.94 115 GLY A C 1
ATOM 894 O O . GLY A 1 115 ? -7.414 2.642 -25.115 1.00 86.94 115 GLY A O 1
ATOM 895 N N . GLU A 1 116 ? -8.279 3.968 -23.528 1.00 90.19 116 GLU A N 1
ATOM 896 C CA . GLU A 1 116 ? -7.212 4.961 -23.610 1.00 90.19 116 GLU A CA 1
ATOM 897 C C . GLU A 1 116 ? -5.894 4.401 -23.067 1.00 90.19 116 GLU A C 1
ATOM 899 O O . GLU A 1 116 ? -5.828 3.856 -21.962 1.00 90.19 116 GLU A O 1
ATOM 904 N N . VAL A 1 117 ? -4.819 4.616 -23.828 1.00 90.00 117 VAL A N 1
ATOM 905 C CA . VAL A 1 117 ? -3.451 4.279 -23.428 1.00 90.00 117 VAL A CA 1
ATOM 906 C C . VAL A 1 117 ? -2.746 5.540 -22.943 1.00 90.00 117 VAL A C 1
ATOM 908 O O . VAL A 1 117 ? -2.639 6.530 -23.669 1.00 90.00 117 VAL A O 1
ATOM 911 N N . LYS A 1 118 ? -2.243 5.514 -21.708 1.00 89.88 118 LYS A N 1
ATOM 912 C CA . LYS A 1 118 ? -1.495 6.621 -21.097 1.00 89.88 118 LYS A CA 1
ATOM 913 C C . LYS A 1 118 ? -0.124 6.147 -20.653 1.00 89.88 118 LYS A C 1
ATOM 915 O O . LYS A 1 118 ? -0.001 5.149 -19.956 1.00 89.88 118 LYS A O 1
ATOM 920 N N . LEU A 1 119 ? 0.924 6.890 -20.994 1.00 91.38 119 LEU A N 1
ATOM 921 C CA . LEU A 1 119 ? 2.267 6.589 -20.500 1.00 91.38 119 LEU A CA 1
ATOM 922 C C . LEU A 1 119 ? 2.335 6.789 -18.983 1.00 91.38 119 LEU A C 1
ATOM 924 O O . LEU A 1 119 ? 1.864 7.796 -18.448 1.00 91.38 119 LEU A O 1
ATOM 928 N N . LEU A 1 120 ? 2.968 5.848 -18.284 1.00 92.50 120 LEU A N 1
ATOM 929 C CA . LEU A 1 120 ? 3.213 5.978 -16.855 1.00 92.50 120 LEU A CA 1
ATOM 930 C C . LEU A 1 120 ? 4.146 7.155 -16.585 1.00 92.50 120 LEU A C 1
ATOM 932 O O . LEU A 1 120 ? 5.164 7.343 -17.264 1.00 92.50 120 LEU A O 1
ATOM 936 N N . SER A 1 121 ? 3.797 7.922 -15.554 1.00 92.38 121 SER A N 1
ATOM 937 C CA . SER A 1 121 ? 4.631 9.001 -15.043 1.00 92.38 121 SER A CA 1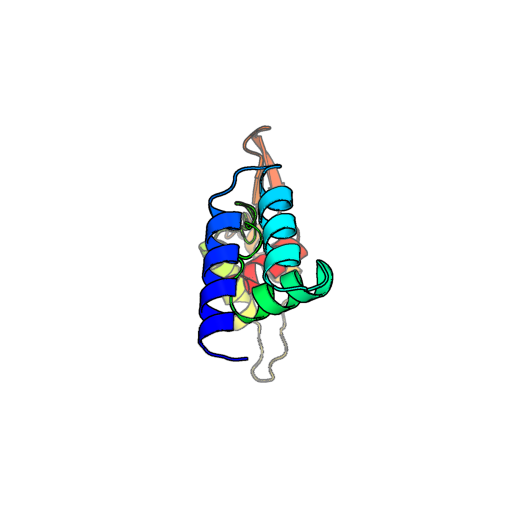
ATOM 938 C C . SER A 1 121 ? 5.863 8.450 -14.323 1.00 92.38 121 SER A C 1
ATOM 940 O O . SER A 1 121 ? 5.849 7.345 -13.774 1.00 92.38 121 SER A O 1
ATOM 942 N N . GLU A 1 122 ? 6.924 9.253 -14.249 1.00 92.38 122 GLU A N 1
ATOM 943 C CA . GLU A 1 122 ? 8.149 8.890 -13.526 1.00 92.38 122 GLU A CA 1
ATOM 944 C C . GLU A 1 122 ? 7.869 8.511 -12.062 1.00 92.38 122 GLU A C 1
ATOM 946 O O . GLU A 1 122 ? 8.424 7.545 -11.540 1.00 92.38 122 GLU A O 1
ATOM 951 N N . SER A 1 123 ? 6.962 9.233 -11.396 1.00 91.94 123 SER A N 1
ATOM 952 C CA . SER A 1 123 ? 6.597 8.958 -10.005 1.00 91.94 123 SER A CA 1
ATOM 953 C C . SER A 1 123 ? 5.821 7.647 -9.847 1.00 91.94 123 SER A C 1
ATOM 955 O O . SER A 1 123 ? 6.005 6.955 -8.842 1.00 91.94 123 SER A O 1
ATOM 957 N N . ALA A 1 124 ? 4.995 7.269 -10.830 1.00 92.25 124 ALA A N 1
ATOM 958 C CA . ALA A 1 124 ? 4.321 5.974 -10.853 1.00 92.25 124 ALA A CA 1
ATOM 959 C C . ALA A 1 124 ? 5.329 4.830 -11.027 1.00 92.25 124 ALA A C 1
ATOM 961 O O . ALA A 1 124 ? 5.293 3.872 -10.255 1.00 92.25 124 ALA A O 1
ATOM 962 N N . ILE A 1 125 ? 6.279 4.977 -11.955 1.00 92.94 125 ILE A N 1
ATOM 963 C CA . ILE A 1 125 ? 7.352 4.002 -12.196 1.00 92.94 125 ILE A CA 1
ATOM 964 C C . ILE A 1 125 ? 8.243 3.867 -10.955 1.00 92.94 125 ILE A C 1
ATOM 966 O O . ILE A 1 125 ? 8.453 2.765 -10.460 1.00 92.94 125 ILE A O 1
ATOM 970 N N . SER A 1 126 ? 8.698 4.979 -10.376 1.00 92.81 126 SER A N 1
ATOM 971 C CA . SER A 1 126 ? 9.520 4.987 -9.157 1.00 92.81 126 SER A CA 1
ATOM 972 C C . SER A 1 126 ? 8.823 4.306 -7.974 1.00 92.81 126 SER A C 1
ATOM 974 O O . SER A 1 126 ? 9.452 3.557 -7.225 1.00 92.81 126 SER A O 1
ATOM 976 N N . ARG A 1 127 ? 7.509 4.517 -7.812 1.00 91.50 127 ARG A N 1
ATOM 977 C CA . ARG A 1 127 ? 6.716 3.834 -6.781 1.00 91.50 127 ARG A CA 1
ATOM 978 C C . ARG A 1 127 ? 6.604 2.335 -7.058 1.00 91.50 127 ARG A C 1
ATOM 980 O O . ARG A 1 127 ? 6.754 1.557 -6.123 1.00 91.50 127 ARG A O 1
ATOM 987 N N . ALA A 1 128 ? 6.369 1.947 -8.310 1.00 92.38 128 ALA A N 1
ATOM 988 C CA . ALA A 1 128 ? 6.286 0.548 -8.717 1.00 92.38 128 ALA A CA 1
ATOM 989 C C . ALA A 1 128 ? 7.602 -0.199 -8.451 1.00 92.38 128 ALA A C 1
ATOM 991 O O . ALA A 1 128 ? 7.586 -1.256 -7.833 1.00 92.38 128 ALA A O 1
ATOM 992 N N . LEU A 1 129 ? 8.745 0.401 -8.800 1.00 92.25 129 LEU A N 1
ATOM 993 C CA . LEU A 1 129 ? 10.075 -0.171 -8.558 1.00 92.25 129 LEU A CA 1
ATOM 994 C C . LEU A 1 129 ? 10.389 -0.421 -7.074 1.00 92.25 129 LEU A C 1
ATOM 996 O O . LEU A 1 129 ? 11.212 -1.272 -6.773 1.00 92.25 129 LEU A O 1
ATOM 1000 N N . ARG A 1 130 ? 9.777 0.331 -6.147 1.00 89.06 130 ARG A N 1
ATOM 1001 C CA . ARG A 1 130 ? 9.924 0.108 -4.694 1.00 89.06 130 ARG A CA 1
ATOM 1002 C C . ARG A 1 130 ? 8.946 -0.926 -4.140 1.00 89.06 130 ARG A C 1
ATOM 1004 O O . ARG A 1 130 ? 9.111 -1.353 -3.003 1.00 89.06 130 ARG A O 1
ATOM 1011 N N . ALA A 1 131 ? 7.870 -1.197 -4.874 1.00 87.81 131 ALA A N 1
ATOM 1012 C CA . ALA A 1 131 ? 6.816 -2.110 -4.454 1.00 87.81 131 ALA A CA 1
ATOM 1013 C C . ALA A 1 131 ? 7.115 -3.565 -4.846 1.00 87.81 131 ALA A C 1
ATOM 1015 O O . ALA A 1 131 ? 6.611 -4.468 -4.178 1.00 87.81 131 ALA A O 1
ATOM 1016 N N . TYR A 1 132 ? 7.900 -3.770 -5.909 1.00 83.44 132 TYR A N 1
ATOM 1017 C CA . TYR A 1 132 ? 8.478 -5.062 -6.294 1.00 83.44 132 TYR A CA 1
ATOM 1018 C C . TYR A 1 132 ? 9.701 -5.414 -5.450 1.00 83.44 132 TYR A C 1
ATOM 1020 O O . TYR A 1 132 ? 9.878 -6.627 -5.199 1.00 83.44 132 TYR A O 1
#

Secondary structure (DSSP, 8-state):
--HHHHHHHHHHHHHHHHS-TT-HHHHHHHHHHHHT--HHHHHHHHHHHS-PPPPPPPTTTT--SS-HHHHHHHHHHHHHTB-TTS-BSS-HHHHHHHHHHTTS---EEE-TTT--EEEPPHHHHHHHHHH-